Protein AF-A0A645CJV5-F1 (afdb_monomer)

Sequence (104 aa):
MMSCGSDQQAELKKKIIAKQADEFTEYHIYSMLAKRQKNEHNKAVLQEISQEEKRHCEIWQEVTCTQVKPRRLKILIYSLLERIFGFTFAIKIMERGEDSAGCE

pLDDT: mean 89.17, std 13.7, range [33.59, 98.06]

Secondary structure (DSSP, 8-state):
---HHHHHHHHHHHHHHHHHHHHHHHHHHHHHHHHH--SHHHHHHHHHHHHHHHHHHHHHHHHH-------HHHHHHHHHHHHHH-HHHHHHHHHHHHHHH---

Foldseek 3Di:
DPPPVVVVVVVVLVVLLVLLQALLQQLLLLQVLLVVDPDVVVSVVSNVSSVVSVVVSVVSCVVNVDDYHHPVVVSVVLVVCCVPVNSVRSVVVVVVVCVVVPPD

Organism: NCBI:txid1076179

Nearest PDB structures (foldseek):
  7sss-assembly1_H  TM=5.940E-01  e=3.382E+00  Homo sapiens
  4etr-assembly1_A  TM=6.258E-01  e=5.972E+00  Pseudomonas aeruginosa PAO1
  4fzs-assembly1_A  TM=5.041E-01  e=5.642E+00  Homo sapiens

Solvent-accessible surface area (backbone atoms only — not comparable to full-atom values): 5607 Å² total; per-residue (Å²): 143,83,66,72,68,63,56,54,54,53,53,51,51,51,52,51,54,50,47,29,22,46,28,42,26,46,18,53,39,32,45,53,51,24,74,71,46,83,51,67,68,64,20,51,54,29,44,51,54,18,53,49,26,44,50,53,20,49,55,41,26,68,76,64,75,50,91,74,68,54,51,60,66,58,44,51,49,49,58,48,40,26,71,74,68,30,62,72,54,37,49,57,55,51,54,53,50,49,64,72,66,50,85,127

InterPro domains:
  IPR009078 Ferritin-like superfamily [SSF47240] (16-101)

Mean predicted aligned error: 5.28 Å

Structure (mmCIF, N/CA/C/O backbone):
data_AF-A0A645CJV5-F1
#
_entry.id   AF-A0A645CJV5-F1
#
loop_
_atom_site.group_PDB
_atom_site.id
_atom_site.type_symbol
_atom_site.label_atom_id
_atom_site.label_alt_id
_atom_site.label_comp_id
_atom_site.label_asym_id
_atom_site.label_entity_id
_atom_site.label_seq_id
_atom_site.pdbx_PDB_ins_code
_atom_site.Cartn_x
_atom_site.Cartn_y
_atom_site.Cartn_z
_atom_site.occupancy
_atom_site.B_iso_or_equiv
_atom_site.auth_seq_id
_atom_site.auth_comp_id
_atom_site.auth_asym_id
_atom_site.auth_atom_id
_atom_site.pdbx_PDB_model_num
ATOM 1 N N . MET A 1 1 ? -17.926 23.864 32.220 1.00 48.03 1 MET A N 1
ATOM 2 C CA . MET A 1 1 ? -16.978 23.785 31.086 1.00 48.03 1 MET A CA 1
ATOM 3 C C . MET A 1 1 ? -16.339 22.395 31.071 1.00 48.03 1 MET A C 1
ATOM 5 O O . MET A 1 1 ? -15.328 22.203 31.723 1.00 48.03 1 MET A O 1
ATOM 9 N N . MET A 1 2 ? -16.955 21.409 30.404 1.00 52.28 2 MET A N 1
ATOM 10 C CA . MET A 1 2 ? -16.446 20.022 30.300 1.00 52.28 2 MET A CA 1
ATOM 11 C C . MET A 1 2 ? -16.679 19.431 28.889 1.00 52.28 2 MET A C 1
ATOM 13 O O . MET A 1 2 ? -16.985 18.258 28.751 1.00 52.28 2 MET A O 1
ATOM 17 N N . SER A 1 3 ? -16.555 20.242 27.828 1.00 55.50 3 SER A N 1
ATOM 18 C CA . SER A 1 3 ? -16.705 19.761 26.434 1.00 55.50 3 SER A CA 1
ATOM 19 C C . SER A 1 3 ? -15.371 19.405 25.758 1.00 55.50 3 SER A C 1
ATOM 21 O O . SER A 1 3 ? -15.359 18.803 24.697 1.00 55.50 3 SER A O 1
ATOM 23 N N . CYS A 1 4 ? -14.226 19.741 26.366 1.00 60.41 4 CYS A N 1
ATOM 24 C CA . CYS A 1 4 ? -12.916 19.624 25.708 1.00 60.41 4 CYS A CA 1
ATOM 25 C C . CYS A 1 4 ? -12.453 18.160 25.506 1.00 60.41 4 CYS A C 1
ATOM 27 O O . CYS A 1 4 ? -11.733 17.865 24.560 1.00 60.41 4 CYS A O 1
ATOM 29 N N . GLY A 1 5 ? -12.888 17.221 26.359 1.00 61.00 5 GLY A N 1
ATOM 30 C CA . GLY A 1 5 ? -12.420 15.826 26.317 1.00 61.00 5 GLY A CA 1
ATOM 31 C C . GLY A 1 5 ? -13.124 14.929 25.290 1.00 61.00 5 GLY A C 1
ATOM 32 O O . GLY A 1 5 ? -12.495 14.028 24.737 1.00 61.00 5 GLY A O 1
ATOM 33 N N . SER A 1 6 ? -14.409 15.165 25.001 1.00 65.12 6 SER A N 1
ATOM 34 C CA . SER A 1 6 ? -15.165 14.384 24.005 1.00 65.12 6 SER A CA 1
ATOM 35 C C . SER A 1 6 ? -14.719 14.690 22.578 1.00 65.12 6 SER A C 1
ATOM 37 O O . SER A 1 6 ? -14.626 13.789 21.743 1.00 65.12 6 SER A O 1
ATOM 39 N N . ASP A 1 7 ? -14.388 15.953 22.320 1.00 74.75 7 ASP A N 1
ATOM 40 C CA . ASP A 1 7 ? -14.067 16.439 20.982 1.00 74.75 7 ASP A CA 1
ATOM 41 C C . ASP A 1 7 ? -12.691 15.922 20.530 1.00 74.75 7 ASP A C 1
ATOM 43 O O . ASP A 1 7 ? -12.529 15.489 19.390 1.00 74.75 7 ASP A O 1
ATOM 47 N N . GLN A 1 8 ? -11.720 15.833 21.449 1.00 78.44 8 GLN A N 1
ATOM 48 C CA . GLN A 1 8 ? -10.405 15.249 21.158 1.00 78.44 8 GLN A CA 1
ATOM 49 C C . GLN A 1 8 ? -10.473 13.749 20.834 1.00 78.44 8 GLN A C 1
ATOM 51 O O . GLN A 1 8 ? -9.790 13.289 19.918 1.00 78.44 8 GLN A O 1
ATOM 56 N N . GLN A 1 9 ? -11.317 12.990 21.538 1.00 84.06 9 GLN A N 1
ATOM 57 C CA . GLN A 1 9 ? -11.505 11.558 21.282 1.00 84.06 9 GLN A CA 1
ATOM 58 C C . GLN A 1 9 ? -12.167 11.308 19.920 1.00 84.06 9 GLN A C 1
ATOM 60 O O . GLN A 1 9 ? -11.766 10.409 19.177 1.00 84.06 9 GLN A O 1
ATOM 65 N N . ALA A 1 10 ? -13.155 12.132 19.557 1.00 86.62 10 ALA A N 1
ATOM 66 C CA . ALA A 1 10 ? -13.818 12.045 18.261 1.00 86.62 10 ALA A CA 1
ATOM 67 C C . ALA A 1 10 ? -12.855 12.354 17.102 1.00 86.62 10 ALA A C 1
ATOM 69 O O . ALA A 1 10 ? -12.847 11.636 16.099 1.00 86.62 10 ALA A O 1
ATOM 70 N N . GLU A 1 11 ? -12.017 13.382 17.244 1.00 90.56 11 GLU A N 1
ATOM 71 C CA . GLU A 1 11 ? -11.017 13.734 16.232 1.00 90.56 11 GLU A CA 1
ATOM 72 C C . GLU A 1 11 ? -9.921 12.672 16.097 1.00 90.56 11 GLU A C 1
ATOM 74 O O . GLU A 1 11 ? -9.542 12.320 14.978 1.00 90.56 11 GLU A O 1
ATOM 79 N N . LEU A 1 12 ? -9.455 12.092 17.207 1.00 91.00 12 LEU A N 1
ATOM 80 C CA . LEU A 1 12 ? -8.502 10.983 17.165 1.00 91.00 12 LEU A CA 1
ATOM 81 C C . LEU A 1 12 ? -9.092 9.769 16.438 1.00 91.00 12 LEU A C 1
ATOM 83 O O . LEU A 1 12 ? -8.463 9.228 15.530 1.00 91.00 12 LEU A O 1
ATOM 87 N N . LYS A 1 13 ? -10.333 9.389 16.765 1.00 90.69 13 LYS A N 1
ATOM 88 C CA . LYS A 1 13 ? -11.021 8.279 16.096 1.00 90.69 13 LYS A CA 1
ATOM 89 C C . LYS A 1 13 ? -11.128 8.498 14.585 1.00 90.69 13 LYS A C 1
ATOM 91 O O . LYS A 1 13 ? -10.882 7.570 13.818 1.00 90.69 13 LYS A O 1
ATOM 96 N N . LYS A 1 14 ? -11.458 9.716 14.139 1.00 92.62 14 LYS A N 1
ATOM 97 C CA . LYS A 1 14 ? -11.503 10.052 12.704 1.00 92.62 14 LYS A CA 1
ATOM 98 C C . LYS A 1 14 ? -10.143 9.880 12.031 1.00 92.62 14 LYS A C 1
ATOM 100 O O . LYS A 1 14 ? -10.093 9.353 10.924 1.00 92.62 14 LYS A O 1
ATOM 105 N N . LYS A 1 15 ? -9.055 10.297 12.687 1.00 92.56 15 LYS A N 1
ATOM 106 C CA . LYS A 1 15 ? -7.691 10.132 12.161 1.00 92.56 15 LYS A CA 1
ATOM 107 C C . LYS A 1 15 ? -7.315 8.661 12.007 1.00 92.56 15 LYS A C 1
ATOM 109 O O . LYS A 1 15 ? -6.806 8.289 10.958 1.00 92.56 15 LYS A O 1
ATOM 114 N N . ILE A 1 16 ? -7.636 7.828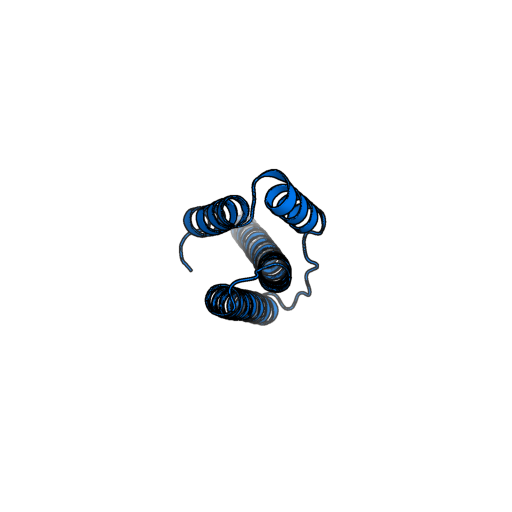 12.996 1.00 93.12 16 ILE A N 1
ATOM 115 C CA . ILE A 1 16 ? -7.364 6.385 12.934 1.00 93.12 16 ILE A CA 1
ATOM 116 C C . ILE A 1 16 ? -8.173 5.724 11.807 1.00 93.12 16 ILE A C 1
ATOM 118 O O . ILE A 1 16 ? -7.624 4.957 11.027 1.00 93.12 16 ILE A O 1
ATOM 122 N N . ILE A 1 17 ? -9.458 6.065 11.653 1.00 94.62 17 ILE A N 1
ATOM 123 C CA . ILE A 1 17 ? -10.285 5.551 10.545 1.00 94.62 17 ILE A CA 1
ATOM 124 C C . ILE A 1 17 ? -9.737 6.005 9.183 1.00 94.62 17 ILE A C 1
ATOM 126 O O . ILE A 1 17 ? -9.766 5.244 8.216 1.00 94.62 17 ILE A O 1
ATOM 130 N N . ALA A 1 18 ? -9.240 7.243 9.086 1.00 93.56 18 ALA A N 1
ATOM 131 C CA . ALA A 1 18 ? -8.611 7.736 7.865 1.00 93.56 18 ALA A CA 1
ATOM 132 C C . ALA A 1 18 ? -7.342 6.941 7.531 1.00 93.56 18 ALA A C 1
ATOM 134 O O . ALA A 1 18 ? -7.196 6.527 6.383 1.00 93.56 18 ALA 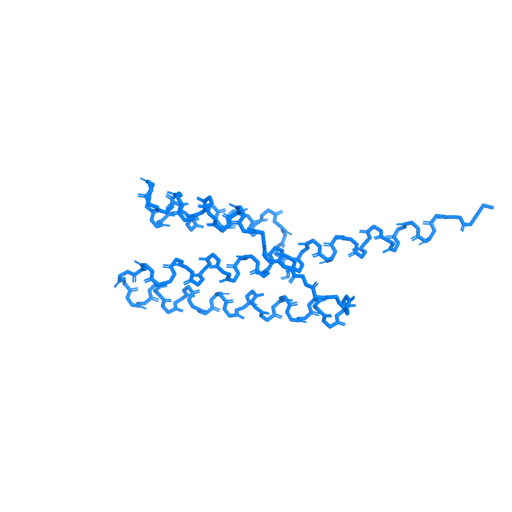A O 1
ATOM 135 N N . LYS A 1 19 ? -6.500 6.666 8.536 1.00 93.44 19 LYS A N 1
ATOM 136 C CA . LYS A 1 19 ? -5.315 5.812 8.405 1.00 93.44 19 LYS A CA 1
ATOM 137 C C . LYS A 1 19 ? -5.670 4.396 7.972 1.00 93.44 19 LYS A C 1
ATOM 139 O O . LYS A 1 19 ? -5.198 3.963 6.936 1.00 93.44 19 LYS A O 1
ATOM 144 N N . GLN A 1 20 ? -6.621 3.745 8.639 1.00 94.81 20 GLN A N 1
ATOM 145 C CA . GLN A 1 20 ? -7.133 2.433 8.232 1.00 94.81 20 GLN A CA 1
ATOM 146 C C . GLN A 1 20 ? -7.558 2.398 6.751 1.00 94.81 20 GLN A C 1
ATOM 148 O O . GLN A 1 20 ? -7.294 1.436 6.032 1.00 94.81 20 GLN A O 1
ATOM 153 N N . ALA A 1 21 ? -8.241 3.446 6.277 1.00 95.69 21 ALA A N 1
ATOM 154 C CA . ALA A 1 21 ? -8.655 3.540 4.880 1.00 95.69 21 ALA A CA 1
ATOM 155 C C . ALA A 1 21 ? -7.474 3.760 3.923 1.00 95.69 21 ALA A C 1
ATOM 157 O O . ALA A 1 21 ? -7.545 3.315 2.774 1.00 95.69 21 ALA A O 1
ATOM 158 N N . ASP A 1 22 ? -6.423 4.446 4.366 1.00 94.50 22 ASP A N 1
ATOM 159 C CA . ASP A 1 22 ? -5.197 4.667 3.600 1.00 94.50 22 ASP A CA 1
ATOM 160 C C . ASP A 1 22 ? -4.402 3.362 3.474 1.00 94.50 22 ASP A C 1
ATOM 162 O O . ASP A 1 22 ? -4.197 2.933 2.339 1.00 94.50 22 ASP A O 1
ATOM 166 N N . GLU A 1 23 ? -4.166 2.652 4.582 1.00 95.75 23 GLU A N 1
ATOM 167 C CA . GLU A 1 23 ? -3.563 1.307 4.622 1.00 95.75 23 GLU A CA 1
ATOM 168 C C . GLU A 1 23 ? -4.279 0.339 3.669 1.00 95.75 23 GLU A C 1
ATOM 170 O O . GLU A 1 23 ? -3.693 -0.299 2.790 1.00 95.75 23 GLU A O 1
ATOM 175 N N . PHE A 1 24 ? -5.617 0.293 3.744 1.00 96.94 24 PHE A N 1
ATOM 176 C CA . PHE A 1 24 ? -6.388 -0.583 2.865 1.00 96.94 24 PHE A CA 1
ATOM 177 C C . PHE A 1 24 ? -6.278 -0.184 1.389 1.00 96.94 24 PHE A C 1
ATOM 179 O O . PHE A 1 24 ? -6.342 -1.019 0.483 1.00 96.94 24 PHE A O 1
ATOM 186 N N . THR A 1 25 ? -6.135 1.113 1.122 1.00 97.44 25 THR A N 1
ATOM 187 C CA . THR A 1 25 ? -5.929 1.618 -0.234 1.00 97.44 25 THR A CA 1
ATOM 188 C C . THR A 1 25 ? -4.543 1.243 -0.753 1.00 97.44 25 THR A C 1
ATOM 190 O O . THR A 1 25 ? -4.419 0.874 -1.923 1.00 97.44 25 THR A O 1
ATOM 193 N N . GLU A 1 26 ? -3.523 1.311 0.094 1.00 96.38 26 GLU A N 1
ATOM 194 C CA . GLU A 1 26 ? -2.123 1.043 -0.238 1.00 96.38 26 GLU A CA 1
ATOM 195 C C . GLU A 1 26 ? -1.891 -0.442 -0.493 1.00 96.38 26 GLU A C 1
ATOM 197 O O . GLU A 1 26 ? -1.337 -0.779 -1.542 1.00 96.38 26 GLU A O 1
ATOM 202 N N . TYR A 1 27 ? -2.510 -1.326 0.299 1.00 97.62 27 TYR A N 1
ATOM 203 C CA . TYR A 1 27 ? -2.628 -2.754 -0.020 1.00 97.62 27 TYR A CA 1
ATOM 204 C C . TYR A 1 27 ? -3.069 -2.985 -1.475 1.00 97.62 27 TYR A C 1
ATOM 206 O O . TYR A 1 27 ? -2.462 -3.763 -2.223 1.00 97.62 27 TYR A O 1
ATOM 214 N N . HIS A 1 28 ? -4.131 -2.299 -1.909 1.00 98.06 28 HIS A N 1
ATOM 215 C CA . HIS A 1 28 ? -4.651 -2.448 -3.265 1.00 98.06 28 HIS A CA 1
ATOM 216 C C . HIS A 1 28 ? -3.724 -1.858 -4.332 1.00 98.06 28 HIS A C 1
ATOM 218 O O . HIS A 1 28 ? -3.646 -2.420 -5.430 1.00 98.06 28 HIS A O 1
ATOM 224 N N . ILE A 1 29 ? -3.031 -0.756 -4.038 1.00 97.19 29 ILE A N 1
ATOM 225 C CA . ILE A 1 29 ? -2.067 -0.151 -4.963 1.00 97.19 29 ILE A CA 1
ATOM 226 C C . ILE A 1 29 ? -0.861 -1.075 -5.127 1.00 97.19 29 ILE A C 1
ATOM 228 O O . ILE A 1 29 ? -0.574 -1.468 -6.258 1.00 97.19 29 ILE A O 1
ATOM 232 N N . TYR A 1 30 ? -0.227 -1.511 -4.038 1.00 97.56 30 TYR A N 1
ATOM 233 C CA . TYR A 1 30 ? 0.898 -2.446 -4.083 1.00 97.56 30 TYR A CA 1
ATOM 234 C C . TYR A 1 30 ? 0.523 -3.766 -4.759 1.00 97.56 30 TYR A C 1
ATOM 236 O O . TYR A 1 30 ? 1.233 -4.223 -5.655 1.00 97.56 30 TYR A O 1
ATOM 244 N N . SER A 1 31 ? -0.658 -4.317 -4.459 1.00 97.56 31 SER A N 1
ATOM 245 C CA . SER A 1 31 ? -1.180 -5.509 -5.143 1.00 97.56 31 SER A CA 1
ATOM 246 C C . SER A 1 31 ? -1.342 -5.309 -6.655 1.00 97.56 31 SER A C 1
ATOM 248 O O . SER A 1 31 ? -1.105 -6.224 -7.446 1.00 97.56 31 SER A O 1
ATOM 250 N N . MET A 1 32 ? -1.795 -4.128 -7.080 1.00 96.56 32 MET A N 1
ATOM 251 C CA . MET A 1 32 ? -1.968 -3.786 -8.493 1.00 96.56 32 MET A CA 1
ATOM 252 C C . MET A 1 32 ? -0.617 -3.615 -9.196 1.00 96.56 32 MET A C 1
ATOM 254 O O . MET A 1 32 ? -0.448 -4.147 -10.295 1.00 96.56 32 MET A O 1
ATOM 258 N N . LEU A 1 33 ? 0.347 -2.955 -8.548 1.00 96.00 33 LEU A N 1
ATOM 259 C CA . LEU A 1 33 ? 1.713 -2.795 -9.050 1.00 96.00 33 LEU A CA 1
ATOM 260 C C . LEU A 1 33 ? 2.425 -4.151 -9.165 1.00 96.00 33 LEU A C 1
ATOM 262 O O . LEU A 1 33 ? 3.004 -4.451 -10.208 1.00 96.00 33 LEU A O 1
ATOM 266 N N . ALA A 1 34 ? 2.300 -5.015 -8.154 1.00 96.56 34 ALA A N 1
ATOM 267 C CA . ALA A 1 34 ? 2.862 -6.364 -8.160 1.00 96.56 34 ALA A CA 1
ATOM 268 C C . ALA A 1 34 ? 2.374 -7.196 -9.354 1.00 96.56 34 ALA A C 1
ATOM 270 O O . ALA A 1 34 ? 3.161 -7.860 -10.021 1.00 96.56 34 ALA A O 1
ATOM 271 N N . LYS A 1 35 ? 1.075 -7.123 -9.678 1.00 95.44 35 LYS A N 1
ATOM 272 C CA . LYS A 1 35 ? 0.487 -7.845 -10.821 1.00 95.44 35 LYS A CA 1
ATOM 273 C C . LYS A 1 35 ? 1.040 -7.403 -12.177 1.00 95.44 35 LYS A C 1
ATOM 275 O O . LYS A 1 35 ? 0.976 -8.178 -13.127 1.00 95.44 35 LYS A O 1
ATOM 280 N N . ARG A 1 36 ? 1.522 -6.163 -12.289 1.00 93.12 36 ARG A N 1
ATOM 281 C CA . ARG A 1 36 ? 2.071 -5.590 -13.530 1.00 93.12 36 ARG A CA 1
ATOM 282 C C . ARG A 1 36 ? 3.594 -5.670 -13.600 1.00 93.12 36 ARG A C 1
ATOM 284 O O . ARG A 1 36 ? 4.166 -5.480 -14.673 1.00 93.12 36 ARG A O 1
ATOM 291 N N . GLN A 1 37 ? 4.246 -5.966 -12.478 1.00 95.06 37 GLN A N 1
ATOM 292 C CA . GLN A 1 37 ? 5.690 -6.084 -12.398 1.00 95.06 37 GLN A 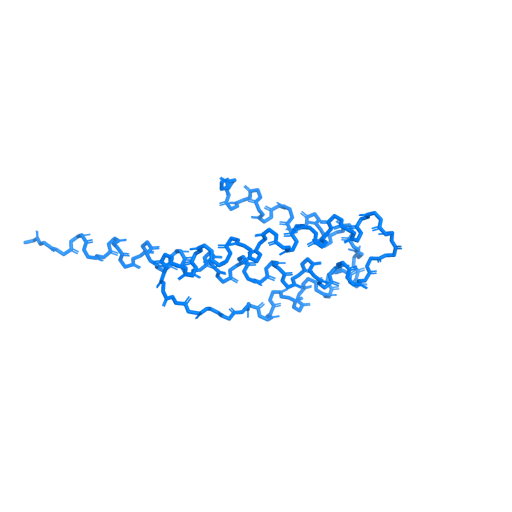CA 1
ATOM 293 C C . GLN A 1 37 ? 6.179 -7.351 -13.117 1.00 95.06 37 GLN A C 1
ATOM 295 O O . GLN A 1 37 ? 5.678 -8.449 -12.888 1.00 95.06 37 GLN A O 1
ATOM 300 N N . LYS A 1 38 ? 7.185 -7.187 -13.984 1.00 93.44 38 LYS A N 1
ATOM 301 C CA . LYS A 1 38 ? 7.789 -8.270 -14.782 1.00 93.44 38 LYS A CA 1
ATOM 302 C C . LYS A 1 38 ? 8.937 -8.974 -14.064 1.00 93.44 38 LYS A C 1
ATOM 304 O O . LYS A 1 38 ? 9.224 -10.129 -14.349 1.00 93.44 38 LYS A O 1
ATOM 309 N N . ASN A 1 39 ? 9.643 -8.257 -13.192 1.00 96.12 39 ASN A N 1
ATOM 310 C CA . ASN A 1 39 ? 10.719 -8.835 -12.400 1.00 96.12 39 ASN A CA 1
ATOM 311 C C . ASN A 1 39 ? 10.117 -9.585 -11.202 1.00 96.12 39 ASN A C 1
ATOM 313 O O . ASN A 1 39 ? 9.493 -8.964 -10.344 1.00 96.12 39 ASN A O 1
ATOM 317 N N . GLU A 1 40 ? 10.311 -10.902 -11.141 1.00 96.06 40 GLU A N 1
ATOM 318 C CA . GLU A 1 40 ? 9.705 -11.745 -10.102 1.00 96.06 40 GLU A CA 1
ATOM 319 C C . GLU A 1 40 ? 10.186 -11.405 -8.683 1.00 96.06 40 GLU A C 1
ATOM 321 O O . GLU A 1 40 ? 9.387 -11.462 -7.754 1.00 96.06 40 GLU A O 1
ATOM 326 N N . HIS A 1 41 ? 11.441 -10.974 -8.508 1.00 96.50 41 HIS A N 1
ATOM 327 C CA . HIS A 1 41 ? 11.935 -10.529 -7.201 1.00 96.50 41 HIS A CA 1
ATOM 328 C C . HIS A 1 41 ? 11.195 -9.271 -6.733 1.00 96.50 41 HIS A C 1
ATOM 330 O O . HIS A 1 41 ? 10.607 -9.266 -5.656 1.00 96.50 41 HIS A O 1
ATOM 336 N N . ASN A 1 42 ? 11.123 -8.237 -7.576 1.00 95.00 42 ASN A N 1
ATOM 337 C CA . ASN A 1 42 ? 10.397 -7.011 -7.234 1.00 95.00 42 ASN A CA 1
ATOM 338 C C . ASN A 1 42 ? 8.908 -7.284 -7.008 1.00 95.00 42 ASN A C 1
ATOM 340 O O . ASN A 1 42 ? 8.290 -6.692 -6.133 1.00 95.00 42 ASN A O 1
ATOM 344 N N . LYS A 1 43 ? 8.311 -8.175 -7.801 1.00 97.00 43 LYS A N 1
ATOM 345 C CA . LYS A 1 43 ? 6.917 -8.584 -7.632 1.00 97.00 43 LYS A CA 1
ATOM 346 C C . LYS A 1 43 ? 6.683 -9.243 -6.273 1.00 97.00 43 LYS A C 1
ATOM 348 O O . LYS A 1 43 ? 5.689 -8.908 -5.639 1.00 97.00 43 LYS A O 1
ATOM 353 N N . ALA A 1 44 ? 7.585 -10.118 -5.826 1.00 97.75 44 ALA A N 1
ATOM 354 C CA . ALA A 1 44 ? 7.509 -10.735 -4.504 1.00 97.75 44 ALA A CA 1
ATOM 355 C C . ALA A 1 44 ? 7.598 -9.685 -3.385 1.00 97.75 44 ALA A C 1
ATOM 357 O O . ALA A 1 44 ? 6.745 -9.678 -2.504 1.00 97.75 44 ALA A O 1
ATOM 358 N N . VAL A 1 45 ? 8.539 -8.739 -3.486 1.00 96.88 45 VAL A N 1
ATOM 359 C CA . VAL A 1 45 ? 8.676 -7.632 -2.520 1.00 96.88 45 VAL A CA 1
ATOM 360 C C . VAL A 1 45 ? 7.390 -6.799 -2.442 1.00 96.88 45 VAL A C 1
ATOM 362 O O . VAL A 1 45 ? 6.871 -6.546 -1.365 1.00 96.88 45 VAL A O 1
ATOM 365 N N . LEU A 1 46 ? 6.794 -6.432 -3.579 1.00 96.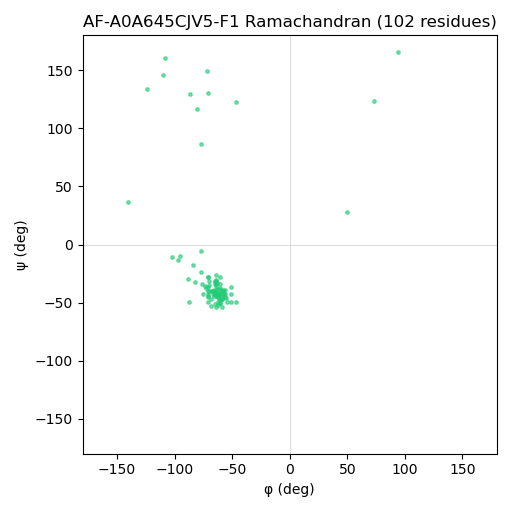56 46 LEU A N 1
ATOM 366 C CA . LEU A 1 46 ? 5.532 -5.676 -3.593 1.00 96.56 46 LEU A CA 1
ATOM 367 C C . LEU A 1 46 ? 4.356 -6.463 -3.012 1.00 96.56 46 LEU A C 1
ATOM 369 O O . LEU A 1 46 ? 3.436 -5.879 -2.443 1.00 96.56 46 LEU A O 1
ATOM 373 N N . GLN A 1 47 ? 4.342 -7.783 -3.204 1.00 98.00 47 GLN A N 1
ATOM 374 C CA . GLN A 1 47 ? 3.330 -8.641 -2.596 1.00 98.00 47 GLN A CA 1
ATOM 375 C C . GLN A 1 47 ? 3.492 -8.673 -1.081 1.00 98.00 47 GLN A C 1
ATOM 377 O O . GLN A 1 47 ? 2.484 -8.563 -0.388 1.00 98.00 47 GLN A O 1
ATOM 382 N N . GLU A 1 48 ? 4.721 -8.778 -0.586 1.00 97.69 48 GLU A N 1
ATOM 383 C CA . GLU A 1 48 ? 5.038 -8.734 0.841 1.00 97.69 48 GLU A CA 1
ATOM 384 C C . GLU A 1 48 ? 4.571 -7.420 1.474 1.00 97.69 48 GLU A C 1
ATOM 386 O O . GLU A 1 48 ? 3.718 -7.470 2.360 1.00 97.69 48 GLU A O 1
ATOM 391 N N . ILE A 1 49 ? 4.979 -6.277 0.910 1.00 95.94 49 ILE A N 1
ATOM 392 C CA . ILE A 1 49 ? 4.545 -4.941 1.356 1.00 95.94 49 ILE A CA 1
ATOM 393 C C . ILE A 1 49 ? 3.015 -4.843 1.335 1.00 95.94 49 ILE A C 1
ATOM 395 O O . ILE A 1 49 ? 2.389 -4.436 2.304 1.00 95.94 49 ILE A O 1
ATOM 399 N N . SER A 1 50 ? 2.359 -5.315 0.267 1.00 96.75 50 SER A N 1
ATOM 400 C CA . SER A 1 50 ? 0.892 -5.299 0.223 1.00 96.75 50 SER A CA 1
ATOM 401 C C . SER A 1 50 ? 0.262 -6.074 1.394 1.00 96.75 50 SER A C 1
ATOM 403 O O . SER A 1 50 ? -0.750 -5.649 1.950 1.00 96.75 50 SER A O 1
ATOM 405 N N . GLN A 1 51 ? 0.836 -7.217 1.784 1.00 98.00 51 GLN A N 1
ATOM 406 C CA . GLN A 1 51 ? 0.315 -7.982 2.915 1.00 98.00 51 GLN A CA 1
ATOM 407 C C . GLN A 1 51 ? 0.583 -7.289 4.252 1.00 98.00 51 GLN A C 1
ATOM 409 O O . GLN A 1 51 ? -0.209 -7.486 5.171 1.00 98.00 51 GLN A O 1
ATOM 414 N N . GLU A 1 52 ? 1.645 -6.494 4.367 1.00 96.69 52 GLU A N 1
ATOM 415 C CA . GLU A 1 52 ? 1.904 -5.646 5.536 1.00 96.69 52 GLU A CA 1
ATOM 416 C C . GLU A 1 52 ? 0.801 -4.603 5.711 1.00 96.69 52 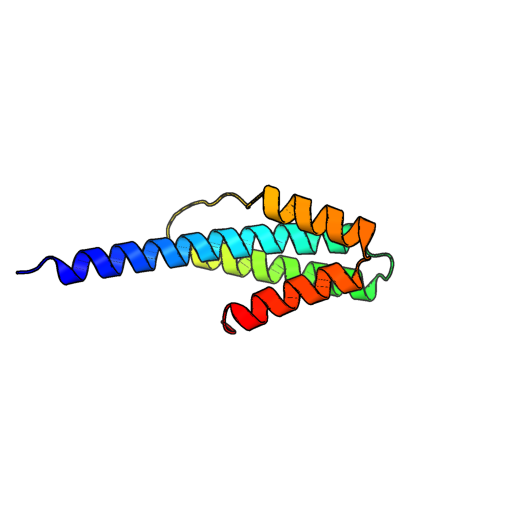GLU A C 1
ATOM 418 O O . GLU A 1 52 ? 0.126 -4.638 6.739 1.00 96.69 52 GLU A O 1
ATOM 423 N N . GLU A 1 53 ? 0.466 -3.833 4.673 1.00 96.62 53 GLU A N 1
ATOM 424 C CA . GLU A 1 53 ? -0.605 -2.820 4.780 1.00 96.62 53 GLU A CA 1
ATOM 425 C C . GLU A 1 53 ? -1.979 -3.439 5.042 1.00 96.62 53 GLU A C 1
ATOM 427 O O . GLU A 1 53 ? -2.840 -2.881 5.730 1.00 96.62 53 GLU A O 1
ATOM 432 N N . LYS A 1 54 ? -2.206 -4.656 4.534 1.00 97.00 54 LYS A N 1
ATOM 433 C CA . LYS A 1 54 ? -3.419 -5.407 4.866 1.00 97.00 54 LYS A CA 1
ATOM 434 C C . LYS A 1 54 ? -3.469 -5.744 6.359 1.00 97.00 54 LYS A C 1
ATOM 436 O O . LYS A 1 54 ? -4.528 -5.582 6.963 1.00 97.00 54 LYS A O 1
ATOM 441 N N . ARG A 1 55 ? -2.348 -6.177 6.951 1.00 96.69 55 ARG A N 1
ATOM 442 C CA . ARG A 1 55 ? -2.245 -6.439 8.395 1.00 96.69 55 ARG A CA 1
ATOM 443 C C . ARG A 1 55 ? -2.417 -5.154 9.205 1.00 96.69 55 ARG A C 1
ATOM 445 O O . ARG A 1 55 ? -3.161 -5.173 10.180 1.00 96.69 55 ARG A O 1
ATOM 452 N N . HIS A 1 56 ? -1.819 -4.039 8.789 1.00 95.12 56 HIS A N 1
ATOM 453 C CA . HIS A 1 56 ? -2.009 -2.738 9.442 1.00 95.12 56 HIS A CA 1
ATOM 454 C C . HIS A 1 56 ? -3.482 -2.316 9.438 1.00 95.12 56 HIS A C 1
ATOM 456 O O . HIS A 1 56 ? -4.047 -1.983 10.480 1.00 95.12 56 HIS A O 1
ATOM 462 N N . CYS A 1 57 ? -4.160 -2.426 8.291 1.00 95.06 57 CYS A N 1
ATOM 463 C CA . CYS A 1 57 ? -5.597 -2.174 8.199 1.00 95.06 57 CYS A CA 1
ATOM 464 C C . CYS A 1 57 ? -6.420 -3.078 9.138 1.00 95.06 57 CYS A C 1
ATOM 466 O O . CYS A 1 57 ? -7.400 -2.613 9.725 1.00 95.06 57 CYS A O 1
ATOM 468 N N . GLU A 1 58 ? -6.066 -4.359 9.265 1.00 95.25 58 GLU A N 1
ATOM 469 C CA . GLU A 1 58 ? -6.741 -5.305 10.164 1.00 95.25 58 GLU A CA 1
ATOM 470 C C . GLU A 1 58 ? -6.545 -4.913 11.638 1.00 95.25 58 GLU A C 1
ATOM 472 O O . GLU A 1 58 ? -7.526 -4.837 12.376 1.00 95.25 58 GLU A O 1
ATOM 477 N N . ILE A 1 59 ? -5.329 -4.534 12.043 1.00 94.75 59 ILE A N 1
ATOM 478 C CA . ILE A 1 59 ? -5.037 -4.014 13.391 1.00 94.75 59 ILE A CA 1
ATOM 479 C C . ILE A 1 59 ? -5.881 -2.764 13.678 1.00 94.75 59 ILE A C 1
ATOM 481 O O . ILE A 1 59 ? -6.554 -2.665 14.708 1.00 94.75 59 ILE A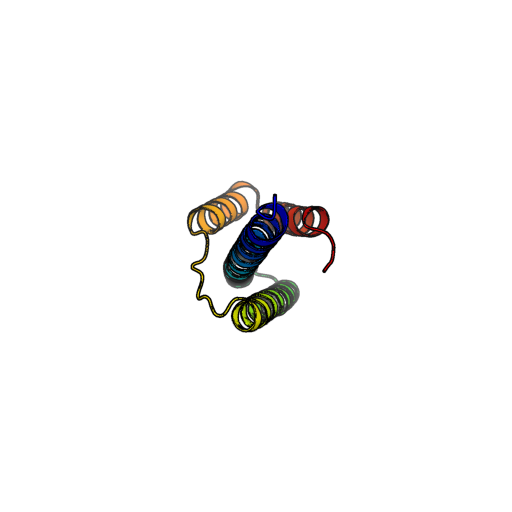 O 1
ATOM 485 N N . TRP A 1 60 ? -5.931 -1.818 12.738 1.00 93.00 60 TRP A N 1
ATOM 486 C CA . TRP A 1 60 ? -6.764 -0.627 12.886 1.00 93.00 60 TRP A CA 1
ATOM 487 C C . TRP A 1 60 ? -8.262 -0.944 12.917 1.00 93.00 60 TRP A C 1
ATOM 489 O O . TRP A 1 60 ? -9.027 -0.252 13.594 1.00 93.00 60 TRP A O 1
ATOM 499 N N . GLN A 1 61 ? -8.706 -1.992 12.226 1.00 93.50 61 GLN A N 1
ATOM 500 C CA . GLN A 1 61 ? -10.088 -2.456 12.288 1.00 93.50 61 GLN A CA 1
ATOM 501 C C . GLN A 1 61 ? -10.449 -2.994 13.675 1.00 93.50 61 GLN A C 1
ATOM 503 O O . GLN A 1 61 ? -11.553 -2.722 14.148 1.00 93.50 61 GLN A O 1
ATOM 508 N N . GLU A 1 62 ? -9.544 -3.719 14.334 1.00 93.38 62 GLU A N 1
ATOM 509 C CA . GLU A 1 62 ? -9.749 -4.207 15.704 1.00 93.38 62 GLU A CA 1
ATOM 510 C C . GLU A 1 62 ? -9.906 -3.041 16.689 1.00 93.38 62 GLU A C 1
ATOM 512 O O . GLU A 1 62 ? -10.823 -3.035 17.511 1.00 93.38 62 GLU A O 1
ATOM 517 N N . VAL A 1 63 ? -9.083 -1.997 16.541 1.00 90.62 63 VAL A N 1
ATOM 518 C CA . VAL A 1 63 ? -9.135 -0.796 17.392 1.00 90.62 63 VAL A CA 1
ATOM 519 C C . VAL A 1 63 ? -10.382 0.053 17.117 1.00 90.62 63 VAL A C 1
ATOM 521 O O . VAL A 1 63 ? -11.045 0.526 18.041 1.00 90.62 63 VAL A O 1
ATOM 524 N N . THR A 1 64 ? -10.723 0.282 15.847 1.00 91.6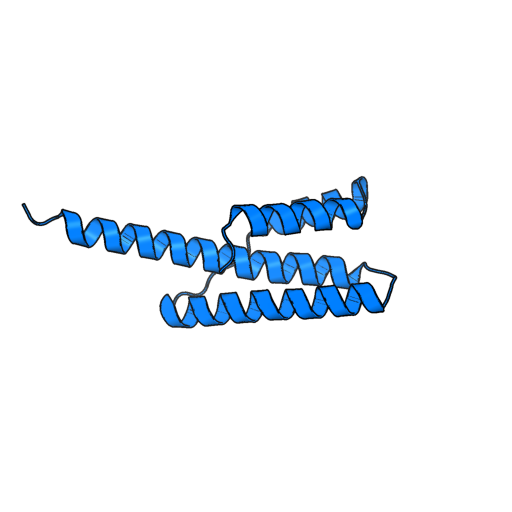2 64 THR A N 1
ATOM 525 C CA . THR A 1 64 ? -11.841 1.167 15.466 1.00 91.62 64 THR A CA 1
ATOM 526 C C . THR A 1 64 ? -13.199 0.474 15.477 1.00 91.62 64 THR A C 1
ATOM 528 O O . THR A 1 64 ? -14.230 1.160 15.443 1.00 91.62 64 THR A O 1
ATOM 531 N N . CYS A 1 65 ? -13.211 -0.864 15.460 1.00 92.81 65 CYS A N 1
ATOM 532 C CA . CYS A 1 65 ? -14.385 -1.707 15.229 1.00 92.81 65 CYS A CA 1
ATOM 533 C C . CYS A 1 65 ? -15.188 -1.288 13.980 1.00 92.81 65 CYS A C 1
ATOM 535 O O . CYS A 1 65 ? -16.407 -1.454 13.925 1.00 92.81 65 CYS A O 1
ATOM 537 N N . THR A 1 66 ? -14.527 -0.687 12.986 1.00 91.19 66 THR A N 1
ATOM 538 C CA . THR A 1 66 ? -15.168 -0.085 11.812 1.00 91.19 66 THR A CA 1
ATOM 539 C C . THR A 1 66 ? -14.600 -0.700 10.542 1.00 91.19 66 THR A C 1
ATOM 541 O O . THR A 1 66 ? -13.391 -0.818 10.387 1.00 91.19 66 THR A O 1
ATOM 544 N N . GLN A 1 67 ? -15.467 -1.079 9.603 1.00 92.56 67 GLN A N 1
ATOM 545 C CA . GLN A 1 67 ? -15.032 -1.480 8.266 1.00 92.56 67 GLN A CA 1
ATOM 546 C C . GLN A 1 67 ? -14.904 -0.254 7.365 1.00 92.56 67 GLN A C 1
ATOM 548 O O . GLN A 1 67 ? -15.842 0.539 7.243 1.00 92.56 67 GLN A O 1
ATOM 553 N N . VAL A 1 68 ? -13.765 -0.129 6.692 1.00 94.75 68 VAL A N 1
ATOM 554 C CA . VAL A 1 68 ? -13.492 0.951 5.741 1.00 94.75 68 VAL A CA 1
ATOM 555 C C . VAL A 1 68 ? -13.494 0.435 4.307 1.00 94.75 68 VAL A C 1
ATOM 557 O O . VAL A 1 68 ? -13.364 -0.757 4.037 1.00 94.75 68 VAL A O 1
ATOM 560 N N . LYS A 1 69 ? -13.664 1.354 3.356 1.00 94.50 69 LYS A N 1
ATOM 561 C CA . LYS A 1 69 ? -13.550 1.071 1.923 1.00 94.50 69 LYS A CA 1
ATOM 562 C C . LYS A 1 69 ? -12.298 1.751 1.381 1.00 94.50 69 LYS A C 1
ATOM 564 O O . LYS A 1 69 ? -11.996 2.863 1.813 1.00 94.50 69 LYS A O 1
ATOM 569 N N . PRO A 1 70 ? -11.621 1.148 0.394 1.00 94.38 70 PRO A N 1
ATOM 570 C CA . PRO A 1 70 ? -10.434 1.751 -0.173 1.00 94.38 70 PRO A CA 1
ATOM 571 C C . PRO A 1 70 ? -10.812 2.962 -1.027 1.00 94.38 70 PRO A C 1
ATOM 573 O O . PRO A 1 70 ? -11.873 3.010 -1.670 1.00 94.38 70 PRO A O 1
ATOM 576 N N . ARG A 1 71 ? -9.913 3.941 -1.090 1.00 95.44 71 ARG A N 1
ATOM 577 C CA . ARG A 1 71 ? -10.077 5.160 -1.883 1.00 95.44 71 ARG A CA 1
ATOM 578 C C . ARG A 1 71 ? -9.821 4.855 -3.355 1.00 95.44 71 ARG A C 1
ATOM 580 O O . ARG A 1 71 ? -8.726 5.048 -3.878 1.00 95.44 71 ARG A O 1
ATOM 587 N N . ARG A 1 72 ? -10.868 4.406 -4.053 1.00 93.94 72 ARG A N 1
ATOM 588 C CA . ARG A 1 72 ? -10.805 3.995 -5.471 1.00 93.94 72 ARG A CA 1
ATOM 589 C C . ARG A 1 72 ? -10.152 5.032 -6.388 1.00 93.94 72 ARG A C 1
ATOM 591 O O . ARG A 1 72 ? -9.417 4.650 -7.290 1.00 93.94 72 ARG A O 1
ATOM 598 N N . LEU A 1 73 ? -10.373 6.325 -6.142 1.00 95.88 73 LEU A N 1
ATOM 599 C CA . LEU A 1 73 ? -9.746 7.391 -6.925 1.00 95.88 73 LEU A CA 1
ATOM 600 C C . LEU A 1 73 ? -8.212 7.391 -6.793 1.00 95.88 73 LEU A C 1
ATOM 602 O O . LEU A 1 73 ? -7.534 7.518 -7.807 1.00 95.88 73 LEU A O 1
ATOM 606 N N . LYS A 1 74 ? -7.664 7.176 -5.584 1.00 94.75 74 LYS A N 1
ATOM 607 C CA . LYS A 1 74 ? -6.209 7.059 -5.361 1.00 94.75 74 LYS A CA 1
ATOM 608 C C . LYS A 1 74 ? -5.669 5.871 -6.162 1.00 94.75 74 LYS A C 1
ATOM 610 O O . LYS A 1 74 ? -4.753 6.043 -6.956 1.00 94.75 74 LYS A O 1
ATOM 615 N N . ILE A 1 75 ? -6.321 4.707 -6.077 1.00 96.31 75 ILE A N 1
ATOM 616 C CA . ILE A 1 75 ? -5.940 3.507 -6.848 1.00 96.31 75 ILE A CA 1
ATOM 617 C C . ILE A 1 75 ? -5.900 3.794 -8.357 1.00 96.31 75 ILE A C 1
ATOM 619 O O . ILE A 1 75 ? -4.941 3.423 -9.034 1.00 96.31 75 ILE A O 1
ATOM 623 N N . LEU A 1 76 ? -6.921 4.473 -8.890 1.00 96.38 76 LEU A N 1
ATOM 624 C CA . LEU A 1 76 ? -6.981 4.835 -10.308 1.00 96.38 76 LEU A CA 1
ATOM 625 C C . LEU A 1 76 ? -5.847 5.785 -10.714 1.00 96.38 76 LEU A C 1
ATOM 627 O O . LEU A 1 76 ? -5.229 5.565 -11.754 1.00 96.38 76 LEU A O 1
ATOM 631 N N . ILE A 1 77 ? -5.540 6.792 -9.891 1.00 95.62 77 ILE A N 1
ATOM 632 C CA . ILE A 1 77 ? -4.437 7.729 -10.141 1.00 95.62 77 ILE A CA 1
ATOM 633 C C . ILE A 1 77 ? -3.104 6.981 -10.204 1.00 95.62 77 ILE A C 1
ATOM 635 O O . ILE A 1 77 ? -2.390 7.126 -11.191 1.00 95.62 77 ILE A O 1
ATOM 639 N N . TYR A 1 78 ? -2.787 6.126 -9.227 1.00 95.56 78 TYR A N 1
ATOM 640 C CA . TYR A 1 78 ? -1.536 5.354 -9.253 1.00 95.56 78 TYR A CA 1
ATOM 641 C C . TYR A 1 78 ? -1.480 4.370 -10.424 1.00 95.56 78 TYR A C 1
ATOM 643 O O . TYR A 1 78 ? -0.423 4.184 -11.021 1.00 95.56 78 TYR A O 1
ATOM 651 N N . SER A 1 79 ? -2.620 3.795 -10.816 1.00 94.88 79 SER A N 1
ATOM 652 C CA . SER A 1 79 ? -2.700 2.951 -12.009 1.00 94.88 79 SER A CA 1
ATOM 653 C C . SER A 1 79 ? -2.401 3.719 -13.301 1.00 94.88 79 SER A C 1
ATOM 655 O O . SER A 1 79 ? -1.803 3.163 -14.223 1.00 94.88 79 SER A O 1
ATOM 657 N N . LEU A 1 80 ? -2.811 4.989 -13.377 1.00 95.88 80 LEU A N 1
ATOM 658 C CA . LEU A 1 80 ? -2.516 5.871 -14.503 1.00 95.88 80 LEU A CA 1
ATOM 659 C C . LEU A 1 80 ? -1.059 6.352 -14.475 1.00 95.88 80 LEU A C 1
ATOM 661 O O . LEU A 1 80 ? -0.401 6.343 -15.512 1.00 95.88 80 LEU A O 1
ATOM 665 N N . LEU A 1 81 ? -0.543 6.723 -13.300 1.00 94.56 81 LEU A N 1
ATOM 666 C CA . LEU A 1 81 ? 0.846 7.146 -13.115 1.00 94.56 81 LEU A CA 1
ATOM 667 C C . LEU A 1 81 ? 1.825 6.042 -13.513 1.00 94.56 81 LEU A C 1
ATOM 669 O O . LEU A 1 81 ? 2.757 6.310 -14.265 1.00 94.56 81 LEU A O 1
ATOM 673 N N . GLU A 1 82 ? 1.583 4.805 -13.078 1.00 95.38 82 GLU A N 1
ATOM 674 C CA . GLU A 1 82 ? 2.401 3.653 -13.469 1.00 95.38 82 GLU A CA 1
ATOM 675 C C . GLU A 1 82 ? 2.381 3.432 -14.986 1.00 95.38 82 GLU A C 1
ATOM 677 O O . GLU A 1 82 ? 3.418 3.145 -15.577 1.00 95.38 82 GLU A O 1
ATOM 682 N N . ARG A 1 83 ? 1.234 3.646 -15.640 1.00 93.50 83 ARG A N 1
ATOM 683 C CA . ARG A 1 83 ? 1.106 3.488 -17.094 1.00 93.50 83 ARG A CA 1
ATOM 684 C C . ARG A 1 83 ? 1.780 4.606 -17.896 1.00 93.50 83 ARG A C 1
ATOM 686 O O . ARG A 1 83 ? 2.277 4.330 -18.984 1.00 93.50 83 ARG A O 1
ATOM 693 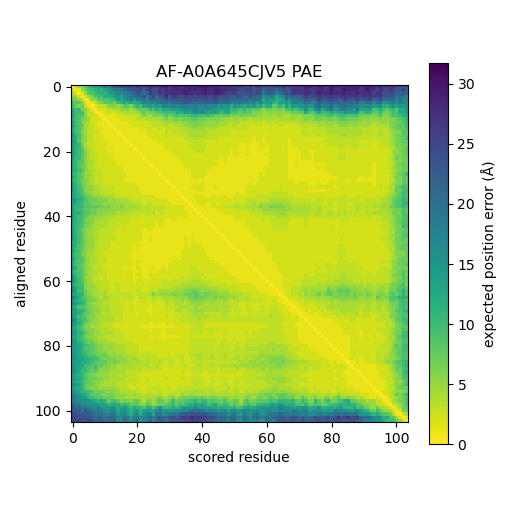N N . ILE A 1 84 ? 1.758 5.848 -17.407 1.00 96.00 84 ILE A N 1
ATOM 694 C CA . ILE A 1 84 ? 2.310 7.016 -18.118 1.00 96.00 84 ILE A CA 1
ATOM 695 C C . ILE A 1 84 ? 3.803 7.198 -17.822 1.00 96.00 84 ILE A C 1
ATOM 697 O O . ILE A 1 84 ? 4.592 7.371 -18.746 1.00 96.00 84 ILE A O 1
ATOM 701 N N . PHE A 1 85 ? 4.191 7.168 -16.545 1.00 95.69 85 PHE A N 1
ATOM 702 C CA . PHE A 1 85 ? 5.550 7.475 -16.082 1.00 95.69 85 PHE A CA 1
ATOM 703 C C . PHE A 1 85 ? 6.376 6.230 -15.739 1.00 95.69 85 PHE A C 1
ATOM 705 O O . PHE A 1 85 ? 7.586 6.325 -15.539 1.00 95.69 85 PHE A O 1
ATOM 712 N N . GLY A 1 86 ? 5.740 5.060 -15.680 1.00 92.75 86 GLY A N 1
ATOM 713 C CA . GLY A 1 86 ? 6.387 3.795 -15.361 1.00 92.75 86 GLY A CA 1
ATOM 714 C C . GLY A 1 86 ? 6.328 3.421 -13.879 1.00 92.75 86 GLY A C 1
ATOM 715 O O . GLY A 1 86 ? 6.056 4.232 -12.991 1.00 92.75 86 GLY A O 1
ATOM 716 N N . PHE A 1 87 ? 6.633 2.150 -13.621 1.00 91.88 87 PHE A N 1
ATOM 717 C CA . PHE A 1 87 ? 6.602 1.520 -12.301 1.00 91.88 87 PHE A CA 1
ATOM 718 C C . PHE A 1 87 ? 7.435 2.261 -11.242 1.00 91.88 87 PHE A C 1
ATOM 720 O O . PHE A 1 87 ? 6.929 2.572 -10.167 1.00 91.88 87 PHE A O 1
ATOM 727 N N . THR A 1 88 ? 8.696 2.587 -11.548 1.00 91.31 88 THR A N 1
ATOM 728 C CA . THR A 1 88 ? 9.613 3.233 -10.591 1.00 91.31 88 THR A CA 1
ATOM 729 C C . THR A 1 88 ? 9.100 4.592 -10.124 1.00 91.31 88 THR A C 1
ATOM 731 O O . THR A 1 88 ? 9.304 4.965 -8.973 1.00 91.31 88 THR A O 1
ATOM 734 N N . PHE A 1 89 ? 8.419 5.333 -10.999 1.00 93.88 89 PHE A N 1
ATOM 735 C CA . PHE A 1 89 ? 7.844 6.623 -10.637 1.00 93.88 89 PHE A CA 1
ATOM 736 C C . PHE A 1 89 ? 6.653 6.456 -9.689 1.00 93.88 89 PHE A C 1
ATOM 738 O O . PHE A 1 89 ? 6.573 7.151 -8.680 1.00 93.88 89 PHE A O 1
ATOM 745 N N . ALA A 1 90 ? 5.763 5.501 -9.979 1.00 94.00 90 ALA A N 1
ATOM 746 C CA . ALA A 1 90 ? 4.619 5.205 -9.123 1.00 94.00 90 ALA A CA 1
ATOM 747 C C . ALA A 1 90 ? 5.049 4.747 -7.717 1.00 94.00 90 ALA A C 1
ATOM 749 O O . ALA A 1 90 ? 4.503 5.247 -6.737 1.00 94.00 90 ALA A O 1
ATOM 750 N N . ILE A 1 91 ? 6.057 3.870 -7.620 1.00 92.75 91 ILE A N 1
ATOM 751 C CA . ILE A 1 91 ? 6.609 3.401 -6.336 1.00 92.75 91 ILE A CA 1
ATOM 752 C C . ILE A 1 91 ? 7.217 4.538 -5.526 1.00 92.75 91 ILE A C 1
ATOM 754 O O . ILE A 1 91 ? 6.838 4.724 -4.380 1.00 92.75 91 ILE A O 1
ATOM 758 N N . LYS A 1 92 ? 8.073 5.374 -6.122 1.00 92.12 92 LYS A N 1
ATOM 759 C CA . LYS A 1 92 ? 8.692 6.486 -5.382 1.00 92.12 92 LYS A CA 1
ATOM 760 C C . LYS A 1 92 ? 7.681 7.483 -4.816 1.00 92.12 92 LYS A C 1
ATOM 762 O O . LYS A 1 92 ? 7.968 8.168 -3.840 1.00 92.12 92 LYS A O 1
ATOM 767 N N . ILE A 1 93 ? 6.520 7.628 -5.457 1.00 92.69 93 ILE A N 1
ATOM 768 C CA . ILE A 1 93 ? 5.436 8.467 -4.934 1.00 92.69 93 ILE A CA 1
ATOM 769 C C . ILE A 1 93 ? 4.706 7.766 -3.781 1.00 92.69 93 ILE A C 1
ATOM 771 O O . ILE A 1 93 ? 4.260 8.457 -2.870 1.00 92.69 93 ILE A O 1
ATOM 775 N N . MET A 1 94 ? 4.575 6.434 -3.810 1.00 91.50 94 MET A N 1
ATOM 776 C CA . MET A 1 94 ? 4.047 5.656 -2.680 1.00 91.50 94 MET A CA 1
ATOM 777 C C . MET A 1 94 ? 4.963 5.774 -1.458 1.00 91.50 94 MET A C 1
ATOM 779 O O . MET A 1 94 ? 4.511 6.270 -0.435 1.00 91.50 94 MET A O 1
ATOM 783 N N . GLU A 1 95 ? 6.257 5.477 -1.620 1.00 88.56 95 GLU A N 1
ATOM 784 C CA . GLU A 1 95 ? 7.268 5.522 -0.545 1.00 88.56 95 GLU A CA 1
ATOM 785 C C . GLU A 1 95 ? 7.330 6.906 0.128 1.00 88.56 95 GLU A C 1
ATOM 787 O O . GLU A 1 95 ? 7.336 7.034 1.347 1.00 88.56 95 GLU A O 1
ATOM 792 N N . ARG A 1 96 ? 7.278 7.991 -0.658 1.00 86.88 96 ARG A N 1
ATOM 793 C CA . ARG A 1 96 ? 7.224 9.358 -0.103 1.00 86.88 96 ARG A CA 1
ATOM 794 C C . ARG A 1 96 ? 5.959 9.638 0.706 1.00 86.88 96 ARG A C 1
ATOM 796 O O . ARG A 1 96 ? 5.974 10.508 1.579 1.00 86.88 96 ARG A O 1
ATOM 803 N N . GLY A 1 97 ? 4.853 8.990 0.352 1.00 79.75 97 GLY A N 1
ATOM 804 C CA . GLY A 1 97 ? 3.602 9.075 1.097 1.00 79.75 97 GLY A CA 1
ATOM 805 C C . GLY A 1 97 ? 3.745 8.470 2.490 1.00 79.75 97 GLY A C 1
ATOM 806 O O . GLY A 1 97 ? 3.291 9.089 3.449 1.00 79.75 97 GLY A O 1
ATOM 807 N N . GLU A 1 98 ? 4.441 7.338 2.588 1.00 75.25 98 GLU A N 1
ATOM 808 C CA . GLU A 1 98 ? 4.750 6.633 3.840 1.00 75.25 98 GLU A CA 1
ATOM 809 C C . GLU A 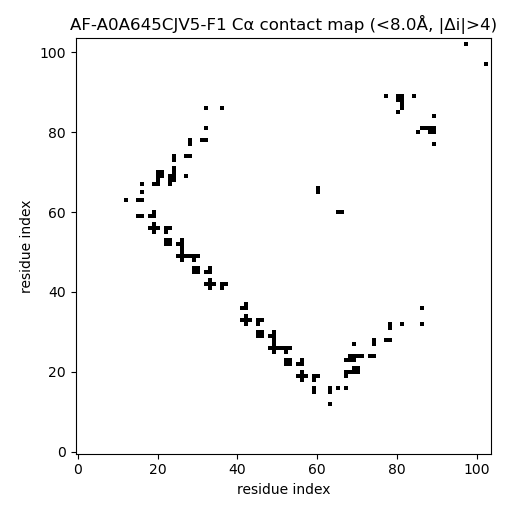1 98 ? 5.733 7.430 4.710 1.00 75.25 98 GLU A C 1
ATOM 811 O O . GLU A 1 98 ? 5.439 7.698 5.874 1.00 75.25 98 GLU A O 1
ATOM 816 N N . ASP A 1 99 ? 6.821 7.954 4.131 1.00 68.88 99 ASP A N 1
ATOM 817 C CA . ASP A 1 99 ? 7.772 8.828 4.844 1.00 68.88 99 ASP A CA 1
ATOM 818 C C . ASP A 1 99 ? 7.079 10.055 5.464 1.00 68.88 99 ASP A C 1
ATOM 820 O O . ASP A 1 99 ? 7.393 10.499 6.572 1.00 68.88 99 ASP A O 1
ATOM 824 N N . SER A 1 100 ? 6.112 10.624 4.737 1.00 60.66 100 SER A N 1
ATOM 825 C CA . SER A 1 100 ? 5.348 11.798 5.176 1.00 60.66 100 SER A CA 1
ATOM 826 C C . SER A 1 100 ? 4.282 11.453 6.218 1.00 60.66 100 SER A C 1
ATOM 828 O O . SER A 1 100 ? 3.852 12.327 6.973 1.00 60.66 100 SER A O 1
ATOM 830 N N . ALA A 1 101 ? 3.835 10.197 6.247 1.00 58.62 101 ALA A N 1
ATOM 831 C CA . ALA A 1 101 ? 2.848 9.685 7.189 1.00 58.62 101 ALA A CA 1
ATOM 832 C C . ALA A 1 101 ? 3.430 9.424 8.590 1.00 58.62 101 ALA A C 1
ATOM 834 O O . ALA A 1 101 ? 2.643 9.185 9.510 1.00 58.62 101 ALA A O 1
ATOM 835 N N . GLY A 1 102 ? 4.753 9.570 8.750 1.00 45.19 102 GLY A N 1
ATOM 836 C CA . GLY A 1 102 ? 5.499 9.204 9.946 1.00 45.19 102 GLY A CA 1
ATOM 837 C C . GLY A 1 102 ? 5.606 7.688 10.026 1.00 45.19 102 GLY A C 1
ATOM 838 O O . GLY A 1 102 ? 4.582 7.015 10.000 1.00 45.19 102 GLY A O 1
ATOM 839 N N . CYS A 1 103 ? 6.831 7.163 10.103 1.00 33.59 103 CYS A N 1
ATOM 840 C CA . CYS A 1 103 ? 7.062 5.752 10.401 1.00 33.59 103 CYS A CA 1
ATOM 841 C C . CYS A 1 103 ? 6.186 5.329 11.591 1.00 33.59 103 CYS A C 1
ATOM 843 O O . CYS A 1 103 ? 6.267 5.961 12.650 1.00 33.59 103 CYS A O 1
ATOM 845 N N . GLU A 1 104 ? 5.341 4.321 11.389 1.00 41.66 104 GLU A N 1
ATOM 846 C CA . GLU A 1 104 ? 4.592 3.663 12.466 1.00 41.66 104 GLU A CA 1
ATOM 847 C C . GLU A 1 104 ? 5.512 2.749 13.285 1.00 41.66 104 GLU A C 1
ATOM 849 O O . GLU A 1 104 ? 6.444 2.145 12.700 1.00 41.66 104 GLU A O 1
#

Radius of gyration: 15.97 Å; Cα contacts (8 Å, |Δi|>4): 88; chains: 1; bounding box: 29×36×49 Å